Protein AF-T0TIG0-F1 (afdb_monomer)

Secondary structure (DSSP, 8-state):
--TT-SS-SS---TT---TT--B-TTTTTT---S----TT---TT--B-TTTTTT-TT-SEEE-TT---TT--B-TTTTTT-TT--EEE-S---

pLDDT: mean 91.52, std 10.01, range [44.22, 98.69]

Radius of gyration: 12.37 Å; Cα contacts (8 Å, |Δi|>4): 226; chains: 1; bounding box: 31×26×31 Å

Organism: NCBI:txid1234876

InterPro domains:
  IPR005046 Protein of unknown function DUF285 [PF03382] (1-87)
  IPR011889 Bacterial surface protein 26-residue repeat [TIGR02167] (1-26)
  IPR011889 Bacterial surface protein 26-residue repeat [TIGR02167] (36-51)
  IPR011889 Bacterial surface protein 26-residue repeat [TIGR02167] (52-76)
  IPR032675 Leucine-rich repeat domain superfamily [G3DSA:3.80.10.10] (1-94)

Mean predicted aligned error: 3.68 Å

Sequence (94 aa):
MFSGDSNLEIIDLEGFDTSEITNMANMFAGIKADILDVSKFDTRNVRNMAGMFDGAINLTNLDISKFSTDKVTDMALMFANLTKLEQLNVYPNC

Solvent-accessible surface area (backbone atoms only — not comparable to full-atom values): 5024 Å² total; per-residue (Å²): 115,44,51,58,37,70,80,44,58,69,78,88,59,84,90,60,83,31,67,84,42,40,67,45,50,30,31,38,14,34,20,46,22,49,60,66,84,54,78,77,48,43,28,77,51,21,30,30,36,30,23,21,36,20,37,20,44,43,26,37,53,44,60,48,43,68,57,47,60,93,56,46,80,38,57,57,54,28,69,34,62,40,78,46,53,78,44,78,42,73,55,75,79,129

Structure (mmCIF, N/CA/C/O backbone):
data_AF-T0TIG0-F1
#
_entry.id   AF-T0TIG0-F1
#
loop_
_atom_site.group_PDB
_atom_site.id
_atom_site.type_symbol
_atom_site.label_atom_id
_atom_site.label_alt_id
_atom_site.label_comp_id
_atom_site.label_asym_id
_atom_site.label_entity_id
_atom_site.label_seq_id
_atom_site.pdbx_PDB_ins_code
_atom_site.Cartn_x
_atom_site.Cartn_y
_atom_site.Cartn_z
_atom_site.occupancy
_atom_site.B_iso_or_equiv
_atom_site.auth_seq_id
_atom_site.auth_comp_id
_atom_site.auth_asym_id
_atom_site.auth_atom_id
_atom_site.pdbx_PDB_model_num
ATOM 1 N N . MET A 1 1 ? -6.690 7.136 -5.339 1.00 71.19 1 MET A N 1
ATOM 2 C CA . MET A 1 1 ? -8.044 6.604 -5.611 1.00 71.19 1 MET A CA 1
ATOM 3 C C . MET A 1 1 ? -8.921 6.694 -4.369 1.00 71.19 1 MET A C 1
ATOM 5 O O . MET A 1 1 ? -10.033 7.172 -4.500 1.00 71.19 1 MET A O 1
ATOM 9 N N . PHE A 1 2 ? -8.408 6.339 -3.186 1.00 86.62 2 PHE A N 1
ATOM 10 C CA . PHE A 1 2 ? -9.123 6.392 -1.901 1.00 86.62 2 PHE A CA 1
ATOM 11 C C . PHE A 1 2 ? -8.602 7.502 -0.968 1.00 86.62 2 PHE A C 1
ATOM 13 O O . PHE A 1 2 ? -8.800 7.462 0.241 1.00 86.62 2 PHE A O 1
ATOM 20 N N . SER A 1 3 ? -7.891 8.489 -1.524 1.00 85.12 3 SER A N 1
ATOM 21 C CA . SER A 1 3 ? -7.231 9.534 -0.740 1.00 85.12 3 SER A CA 1
ATOM 22 C C . SER A 1 3 ? -8.250 10.359 0.051 1.00 85.12 3 SER A C 1
ATOM 24 O O . SER A 1 3 ? -9.146 10.957 -0.540 1.00 85.12 3 SER A O 1
ATOM 26 N N . GLY A 1 4 ? -8.068 10.441 1.369 1.00 84.12 4 GLY A N 1
ATOM 27 C CA . GLY A 1 4 ? -8.897 11.217 2.289 1.00 84.12 4 GLY A CA 1
ATOM 28 C C . GLY A 1 4 ? -10.286 10.632 2.541 1.00 84.12 4 GLY A C 1
ATOM 29 O O . GLY A 1 4 ? -11.111 11.301 3.170 1.00 84.12 4 GLY A O 1
ATOM 30 N N . ASP A 1 5 ? -10.568 9.414 2.068 1.00 83.81 5 ASP A N 1
ATOM 31 C CA . ASP A 1 5 ? -11.852 8.778 2.329 1.00 83.81 5 ASP A CA 1
ATOM 32 C C . ASP A 1 5 ? -11.923 8.310 3.788 1.00 83.81 5 ASP A C 1
ATOM 34 O O . ASP A 1 5 ? -11.344 7.305 4.205 1.00 83.81 5 ASP A O 1
ATOM 38 N N . SER A 1 6 ? -12.626 9.113 4.580 1.00 76.06 6 SER A N 1
ATOM 39 C CA . SER A 1 6 ? -12.755 8.945 6.025 1.00 76.06 6 SER A CA 1
ATOM 40 C C . SER A 1 6 ? -13.926 8.058 6.445 1.00 76.06 6 SER A C 1
ATOM 42 O O . SER A 1 6 ? -14.081 7.836 7.645 1.00 76.06 6 SER A O 1
ATOM 44 N N . ASN A 1 7 ? -14.717 7.556 5.487 1.00 80.06 7 ASN A N 1
ATOM 45 C CA . ASN A 1 7 ? -15.857 6.669 5.741 1.00 80.06 7 ASN A CA 1
ATOM 46 C C . ASN A 1 7 ? -15.588 5.217 5.313 1.00 80.06 7 ASN A C 1
ATOM 48 O O . ASN A 1 7 ? -16.365 4.329 5.657 1.00 80.06 7 ASN A O 1
ATOM 52 N N . LEU A 1 8 ? -14.511 4.962 4.563 1.00 73.62 8 LEU A N 1
ATOM 53 C CA . LEU A 1 8 ? -14.089 3.610 4.205 1.00 73.62 8 LEU A CA 1
ATOM 54 C C . LEU A 1 8 ? -13.464 2.906 5.417 1.00 73.62 8 LEU A C 1
ATOM 56 O O . LEU A 1 8 ? -12.266 3.013 5.671 1.00 73.62 8 LEU A O 1
ATOM 60 N N . GLU A 1 9 ? -14.300 2.181 6.158 1.00 74.25 9 GLU A N 1
ATOM 61 C CA . GLU A 1 9 ? -13.871 1.247 7.209 1.00 74.25 9 GLU A CA 1
ATOM 62 C C . GLU A 1 9 ? -13.346 -0.071 6.615 1.00 74.25 9 GLU A C 1
ATOM 64 O O . GLU A 1 9 ? -12.433 -0.685 7.164 1.00 74.25 9 GLU A O 1
ATOM 69 N N . ILE A 1 10 ? -13.899 -0.481 5.466 1.00 76.25 10 ILE A N 1
ATOM 70 C CA . ILE A 1 10 ? -13.528 -1.685 4.714 1.00 76.25 10 ILE A CA 1
ATOM 71 C C . ILE A 1 10 ? -13.316 -1.289 3.253 1.00 76.25 10 ILE A C 1
ATOM 73 O O . ILE A 1 10 ? -14.181 -0.654 2.650 1.00 76.25 10 ILE A O 1
ATOM 77 N N . ILE A 1 11 ? -12.181 -1.686 2.678 1.00 80.12 11 ILE A N 1
ATOM 78 C CA . ILE A 1 11 ? -11.879 -1.496 1.257 1.00 80.12 11 ILE A CA 1
ATOM 79 C C . ILE A 1 11 ? -11.876 -2.872 0.596 1.00 80.12 11 ILE A C 1
ATOM 81 O O . ILE A 1 11 ? -10.982 -3.680 0.842 1.00 80.12 11 ILE A O 1
ATOM 85 N N . ASP A 1 12 ? -12.882 -3.133 -0.235 1.00 82.44 12 ASP A N 1
ATOM 86 C CA . ASP A 1 12 ? -12.905 -4.316 -1.089 1.00 82.44 12 ASP A CA 1
ATOM 87 C C . ASP A 1 12 ? -12.094 -4.049 -2.365 1.00 82.44 12 ASP A C 1
ATOM 89 O O . ASP A 1 12 ? -12.369 -3.110 -3.116 1.00 82.44 12 ASP A O 1
ATOM 93 N N . LEU A 1 13 ? -11.059 -4.861 -2.573 1.00 85.88 13 LEU A N 1
ATOM 94 C CA . LEU A 1 13 ? -10.138 -4.791 -3.709 1.00 85.88 13 LEU A CA 1
ATOM 95 C C . LEU A 1 13 ? -10.230 -6.054 -4.580 1.00 85.88 13 LEU A C 1
ATOM 97 O O . LEU A 1 13 ? -9.346 -6.317 -5.401 1.00 85.88 13 LEU A O 1
ATOM 101 N N . GLU A 1 14 ? -11.275 -6.869 -4.411 1.00 87.19 14 GLU A N 1
ATOM 102 C CA . GLU A 1 14 ? -11.488 -8.036 -5.256 1.00 87.19 14 GLU A CA 1
ATOM 103 C C . GLU A 1 14 ? -11.691 -7.626 -6.725 1.00 87.19 14 GLU A C 1
ATOM 105 O O . GLU A 1 14 ? -12.480 -6.747 -7.062 1.00 87.19 14 GLU A O 1
ATOM 110 N N . GLY A 1 15 ? -10.921 -8.249 -7.624 1.00 87.31 15 GLY A N 1
ATOM 111 C CA . GLY A 1 15 ? -10.939 -7.924 -9.053 1.00 87.31 15 GLY A CA 1
ATOM 112 C C . GLY A 1 15 ? -10.220 -6.624 -9.430 1.00 87.31 15 GLY A C 1
ATOM 113 O O . GLY A 1 15 ? -10.236 -6.256 -10.604 1.00 87.31 15 GLY A O 1
ATOM 114 N N . PHE A 1 16 ? -9.571 -5.939 -8.480 1.00 89.88 16 PHE A N 1
ATOM 115 C CA . PHE A 1 16 ? -8.795 -4.739 -8.772 1.00 89.88 16 PHE A CA 1
ATOM 116 C C . PHE A 1 16 ? -7.471 -5.100 -9.463 1.00 89.88 16 PHE A C 1
ATOM 118 O O . PHE A 1 16 ? -6.489 -5.461 -8.816 1.00 89.88 16 PHE A O 1
ATOM 125 N N . ASP A 1 17 ? -7.459 -5.031 -10.795 1.00 94.25 17 ASP A N 1
ATOM 126 C CA . ASP A 1 17 ? -6.270 -5.294 -11.605 1.00 94.25 17 ASP A CA 1
ATOM 127 C C . ASP A 1 17 ? -5.311 -4.096 -11.588 1.00 94.25 17 ASP A C 1
ATOM 129 O O . ASP A 1 17 ? -5.636 -3.001 -12.058 1.00 94.25 17 ASP A O 1
ATOM 133 N N . THR A 1 18 ? -4.110 -4.309 -11.048 1.00 95.88 18 THR A N 1
ATOM 134 C CA . THR A 1 18 ? -3.059 -3.291 -10.975 1.00 95.88 18 THR A CA 1
ATOM 135 C C . THR A 1 18 ? -1.890 -3.544 -11.925 1.00 95.88 18 THR A C 1
ATOM 137 O O . THR A 1 18 ? -0.913 -2.796 -11.856 1.00 95.88 18 THR A O 1
ATOM 140 N N . SER A 1 19 ? -1.957 -4.548 -12.814 1.00 96.81 19 SER A N 1
ATOM 141 C CA . SER A 1 19 ? -0.796 -4.997 -13.604 1.00 96.81 19 SER A CA 1
ATOM 142 C C . SER A 1 19 ? -0.188 -3.896 -14.476 1.00 96.81 19 SER A C 1
ATOM 144 O O . SER A 1 19 ? 1.029 -3.842 -14.660 1.00 96.81 19 SER A O 1
ATOM 146 N N . GLU A 1 20 ? -1.017 -2.974 -14.966 1.00 97.44 20 GLU A N 1
ATOM 147 C CA . GLU A 1 20 ? -0.603 -1.872 -15.844 1.00 97.44 20 GLU A CA 1
ATOM 148 C C . GLU A 1 20 ? -0.411 -0.535 -15.109 1.00 97.44 20 GLU A C 1
ATOM 150 O O . GLU A 1 20 ? -0.053 0.478 -15.719 1.00 97.44 20 GLU A O 1
ATOM 155 N N . ILE A 1 21 ? -0.637 -0.492 -13.791 1.00 97.50 21 ILE A N 1
ATOM 156 C CA . ILE A 1 21 ? -0.524 0.750 -13.028 1.00 97.50 21 ILE A CA 1
ATOM 157 C C . ILE A 1 21 ? 0.951 1.136 -12.885 1.00 97.50 21 ILE A C 1
ATOM 159 O O . ILE A 1 21 ? 1.786 0.383 -12.389 1.00 97.50 21 ILE A O 1
ATOM 163 N N . THR A 1 22 ? 1.269 2.368 -13.285 1.00 98.25 22 THR A N 1
ATOM 164 C CA . THR A 1 22 ? 2.622 2.939 -13.158 1.00 98.25 22 THR A CA 1
ATOM 165 C C . THR A 1 22 ? 2.740 3.976 -12.040 1.00 98.25 22 THR A C 1
ATOM 167 O O . THR A 1 22 ? 3.850 4.315 -11.633 1.00 98.25 22 THR A O 1
ATOM 170 N N . ASN A 1 23 ? 1.619 4.474 -11.516 1.00 98.19 23 ASN A N 1
ATOM 171 C CA . ASN A 1 23 ? 1.578 5.484 -10.466 1.00 98.19 23 ASN A CA 1
ATOM 172 C C . ASN A 1 23 ? 0.521 5.106 -9.419 1.00 98.19 23 ASN A C 1
ATOM 174 O O . ASN A 1 23 ? -0.670 5.095 -9.721 1.00 98.19 23 ASN A O 1
ATOM 178 N N . MET A 1 24 ? 0.976 4.809 -8.203 1.00 98.06 24 MET A N 1
ATOM 179 C CA . MET A 1 24 ? 0.160 4.513 -7.021 1.00 98.06 24 MET A CA 1
ATOM 180 C C . MET A 1 24 ? 0.282 5.611 -5.949 1.00 98.06 24 MET A C 1
ATOM 182 O O . MET A 1 24 ? -0.064 5.391 -4.786 1.00 98.06 24 MET A O 1
ATOM 186 N N . ALA A 1 25 ? 0.769 6.801 -6.318 1.00 98.19 25 ALA A N 1
ATOM 187 C CA . ALA A 1 25 ? 0.941 7.902 -5.382 1.00 98.19 25 ALA A CA 1
ATOM 188 C C . ALA A 1 25 ? -0.378 8.254 -4.680 1.00 98.19 25 ALA A C 1
ATOM 190 O O . ALA A 1 25 ? -1.432 8.368 -5.316 1.00 98.19 25 ALA A O 1
ATOM 191 N N . ASN A 1 26 ? -0.306 8.436 -3.361 1.00 97.31 26 ASN A N 1
ATOM 192 C CA . ASN A 1 26 ? -1.421 8.796 -2.483 1.00 97.31 26 ASN A CA 1
ATOM 193 C C . ASN A 1 26 ? -2.649 7.877 -2.606 1.00 97.31 26 ASN A C 1
ATOM 195 O O . ASN A 1 26 ? -3.773 8.299 -2.329 1.00 97.31 26 ASN A O 1
ATOM 199 N N . MET A 1 27 ? -2.484 6.631 -3.069 1.00 95.75 27 MET A N 1
ATOM 200 C CA . MET A 1 27 ? -3.626 5.768 -3.373 1.00 95.75 27 MET A CA 1
ATOM 201 C C . MET A 1 27 ? -4.538 5.550 -2.160 1.00 95.75 27 MET A C 1
ATOM 203 O O . MET A 1 27 ? -5.759 5.592 -2.344 1.00 95.75 27 MET A O 1
ATOM 207 N N . PHE A 1 28 ? -3.938 5.410 -0.976 1.00 95.69 28 PHE A N 1
ATOM 208 C CA . PHE A 1 28 ? -4.567 5.191 0.327 1.00 95.69 28 PHE A CA 1
ATOM 209 C C . PHE A 1 28 ? -4.195 6.277 1.351 1.00 95.69 28 PHE A C 1
ATOM 211 O O . PHE A 1 28 ? -4.276 6.048 2.557 1.00 95.69 28 PHE A O 1
ATOM 218 N N . ALA A 1 29 ? -3.774 7.462 0.903 1.00 95.56 29 ALA A N 1
ATOM 219 C CA . ALA A 1 29 ? -3.431 8.537 1.827 1.00 95.56 29 ALA A CA 1
ATOM 220 C C . ALA A 1 29 ? -4.665 8.956 2.645 1.00 95.56 29 ALA A C 1
ATOM 222 O O . ALA A 1 29 ? -5.724 9.210 2.081 1.00 95.56 29 ALA A O 1
ATOM 223 N N . GLY A 1 30 ? -4.556 9.051 3.966 1.00 93.69 30 GLY A N 1
ATOM 224 C CA . GLY A 1 30 ? -5.610 9.564 4.840 1.00 93.69 30 GLY A CA 1
ATOM 225 C C . GLY A 1 30 ? -6.806 8.633 5.052 1.00 93.69 30 GLY A C 1
ATOM 226 O O . GLY A 1 30 ? -7.816 9.094 5.590 1.00 93.69 30 GLY A O 1
ATOM 227 N N . ILE A 1 31 ? -6.734 7.364 4.628 1.00 92.50 31 ILE A N 1
ATOM 228 C CA . ILE A 1 31 ? -7.821 6.408 4.882 1.00 92.50 31 ILE A CA 1
ATOM 229 C C . ILE A 1 31 ? -7.969 6.140 6.383 1.00 92.50 31 ILE A C 1
ATOM 2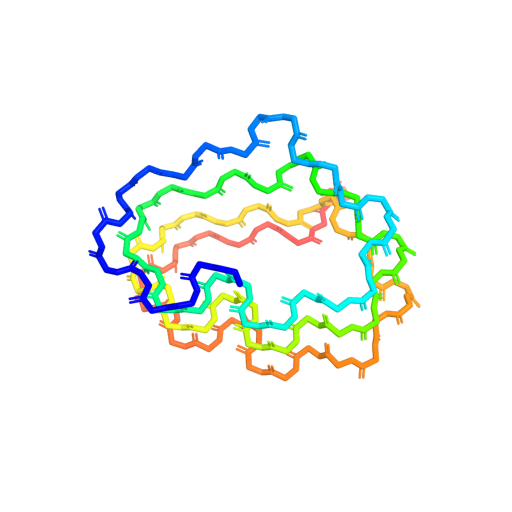31 O O . ILE A 1 31 ? -7.005 6.206 7.149 1.00 92.50 31 ILE A O 1
ATOM 235 N N . LYS A 1 32 ? -9.187 5.802 6.808 1.00 89.62 32 LYS A N 1
ATOM 236 C CA . LYS A 1 32 ? -9.486 5.448 8.204 1.00 89.62 32 LYS A CA 1
ATOM 237 C C . LYS A 1 32 ? -9.777 3.962 8.423 1.00 89.62 32 LYS A C 1
ATOM 239 O O . LYS A 1 32 ? -10.166 3.607 9.532 1.00 89.62 32 LYS A O 1
ATOM 244 N N . ALA A 1 33 ? -9.553 3.117 7.417 1.00 88.56 33 ALA A N 1
ATOM 245 C CA . ALA A 1 33 ? -9.661 1.670 7.565 1.00 88.56 33 ALA A CA 1
ATOM 246 C C . ALA A 1 33 ? -8.634 1.147 8.583 1.00 88.56 33 ALA A C 1
ATOM 248 O O . ALA A 1 33 ? -7.484 1.593 8.598 1.00 88.56 33 ALA A O 1
ATOM 249 N N . ASP A 1 34 ? -9.049 0.190 9.413 1.00 88.25 3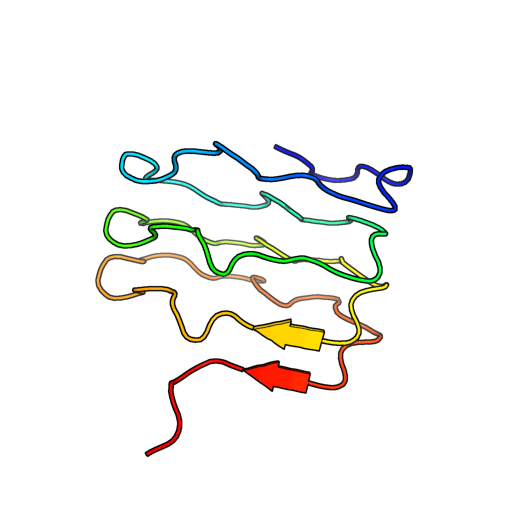4 ASP A N 1
ATOM 250 C CA . ASP A 1 34 ? -8.159 -0.493 10.361 1.00 88.25 34 ASP A CA 1
ATOM 251 C C . ASP A 1 34 ? -7.348 -1.608 9.674 1.00 88.25 34 ASP A C 1
ATOM 253 O O . ASP A 1 34 ? -6.233 -1.928 10.089 1.00 88.25 34 ASP A O 1
ATOM 257 N N . ILE A 1 35 ? -7.908 -2.193 8.606 1.00 87.44 35 ILE A N 1
ATOM 258 C CA . ILE A 1 35 ? -7.328 -3.296 7.830 1.00 87.44 35 ILE A CA 1
ATOM 259 C C . ILE A 1 35 ? -7.265 -2.893 6.357 1.00 87.44 35 ILE A C 1
ATOM 261 O O . ILE A 1 35 ? -8.239 -2.395 5.794 1.00 87.44 35 ILE A O 1
ATOM 265 N N . LEU A 1 36 ? -6.127 -3.167 5.721 1.00 92.31 36 LEU A N 1
ATOM 266 C CA . LEU A 1 36 ? -5.919 -2.968 4.293 1.00 92.31 36 LEU A CA 1
ATOM 267 C C . LEU A 1 36 ? -5.171 -4.170 3.702 1.00 92.31 36 LEU A C 1
ATOM 269 O O . LEU A 1 36 ? -3.998 -4.385 4.005 1.00 92.31 36 LEU A O 1
ATOM 273 N N . ASP A 1 37 ? -5.846 -4.941 2.847 1.00 92.50 37 ASP A N 1
ATOM 274 C CA . ASP A 1 37 ? -5.240 -6.067 2.128 1.00 92.50 37 ASP A CA 1
ATOM 275 C C . ASP A 1 37 ? -4.759 -5.631 0.737 1.00 92.50 37 ASP A C 1
ATOM 277 O O . ASP A 1 37 ? -5.548 -5.469 -0.191 1.00 92.50 37 ASP A O 1
ATOM 281 N N . VAL A 1 38 ? -3.444 -5.467 0.584 1.00 94.12 38 VAL A N 1
ATOM 282 C CA . VAL A 1 38 ? -2.784 -5.171 -0.703 1.00 94.12 38 VAL A CA 1
ATOM 283 C C . VAL A 1 38 ? -2.044 -6.381 -1.278 1.00 94.12 38 VAL A C 1
ATOM 285 O O . VAL A 1 38 ? -1.248 -6.242 -2.205 1.00 94.12 38 VAL A O 1
ATOM 288 N N . SER A 1 39 ? -2.302 -7.591 -0.773 1.00 92.50 39 SER A N 1
ATOM 289 C CA . SER A 1 39 ? -1.568 -8.804 -1.168 1.00 92.50 39 SER A CA 1
ATOM 290 C C . SER A 1 39 ? -1.724 -9.173 -2.647 1.00 92.50 39 SER A C 1
ATOM 292 O O . SER A 1 39 ? -0.856 -9.841 -3.212 1.00 92.50 39 SER A O 1
ATOM 294 N N . LYS A 1 40 ? -2.816 -8.725 -3.282 1.00 93.75 40 LYS A N 1
ATOM 295 C CA . LYS A 1 40 ? -3.118 -8.956 -4.703 1.00 93.75 40 LYS A CA 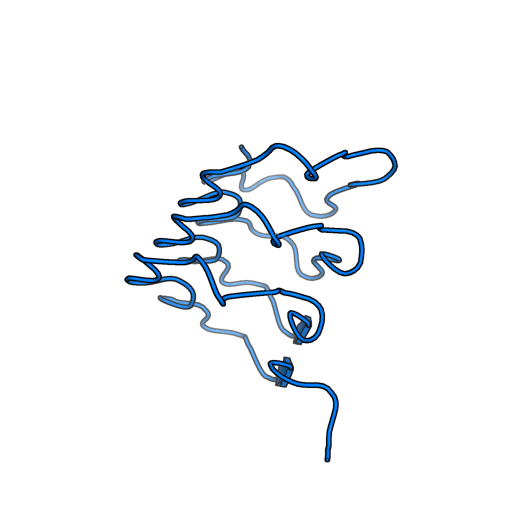1
ATOM 296 C C . LYS A 1 40 ? -2.526 -7.903 -5.644 1.00 93.75 40 LYS A C 1
ATOM 298 O O . LYS A 1 40 ? -2.678 -8.042 -6.854 1.00 93.75 40 LYS A O 1
ATOM 303 N N . PHE A 1 41 ? -1.878 -6.859 -5.125 1.00 95.50 41 PHE A N 1
ATOM 304 C CA . PHE A 1 41 ? -1.355 -5.785 -5.968 1.00 95.50 41 PHE A CA 1
ATOM 305 C C . PHE A 1 41 ? -0.125 -6.263 -6.739 1.00 95.50 41 PHE A C 1
ATOM 307 O O . PHE A 1 41 ? 0.902 -6.622 -6.167 1.00 95.50 41 PHE A O 1
ATOM 314 N N . ASP A 1 42 ? -0.216 -6.207 -8.062 1.00 96.06 42 ASP A N 1
ATOM 315 C CA . ASP A 1 42 ? 0.934 -6.269 -8.947 1.00 96.06 42 ASP A CA 1
ATOM 316 C C . ASP A 1 42 ? 1.573 -4.881 -9.045 1.00 96.06 42 ASP A C 1
ATOM 318 O O . ASP A 1 42 ? 1.015 -3.970 -9.659 1.00 96.06 42 ASP A O 1
ATOM 322 N N . THR A 1 43 ? 2.743 -4.713 -8.428 1.00 96.94 43 THR A N 1
ATOM 323 C CA . THR A 1 43 ? 3.488 -3.447 -8.449 1.00 96.94 43 THR A CA 1
ATOM 324 C C . THR A 1 43 ? 4.694 -3.464 -9.390 1.00 96.94 43 THR A C 1
ATOM 326 O O . THR A 1 43 ? 5.475 -2.513 -9.406 1.00 96.94 43 THR A O 1
ATOM 329 N N . ARG A 1 44 ? 4.861 -4.505 -10.222 1.00 97.31 44 ARG A N 1
ATOM 330 C CA . ARG A 1 44 ? 6.060 -4.702 -11.071 1.00 97.31 44 ARG A CA 1
ATOM 331 C C . ARG A 1 44 ? 6.279 -3.606 -12.114 1.00 97.31 44 ARG A C 1
ATOM 333 O O . ARG A 1 44 ? 7.358 -3.524 -12.708 1.00 97.31 44 ARG A O 1
ATOM 340 N N . ASN A 1 45 ? 5.259 -2.802 -12.396 1.00 97.94 45 ASN A N 1
ATOM 341 C CA . ASN A 1 45 ? 5.307 -1.691 -13.348 1.00 97.94 45 ASN A CA 1
ATOM 342 C C . ASN A 1 45 ? 5.242 -0.310 -12.680 1.00 97.94 45 ASN A C 1
ATOM 344 O O . ASN A 1 45 ? 5.385 0.708 -13.367 1.00 97.94 45 ASN A O 1
ATOM 348 N N . VAL A 1 46 ? 5.090 -0.265 -11.355 1.00 98.31 46 VAL A N 1
ATOM 349 C CA . VAL A 1 46 ? 4.935 0.977 -10.600 1.00 98.31 46 VAL A CA 1
ATOM 350 C C . VAL A 1 46 ? 6.259 1.733 -10.547 1.00 98.31 46 VAL A C 1
ATOM 352 O O . VAL A 1 46 ? 7.321 1.169 -10.293 1.00 98.31 46 VAL A O 1
ATOM 355 N N . ARG A 1 47 ? 6.180 3.040 -10.800 1.00 98.56 47 ARG A N 1
ATOM 356 C CA . ARG A 1 47 ? 7.296 3.990 -10.745 1.00 98.56 47 ARG A CA 1
ATOM 357 C C . ARG A 1 47 ? 7.153 5.001 -9.613 1.00 98.56 47 ARG A C 1
ATOM 359 O O . ARG A 1 47 ? 8.156 5.527 -9.147 1.00 98.56 47 ARG A O 1
ATOM 366 N N . ASN A 1 48 ? 5.930 5.274 -9.166 1.00 98.69 48 ASN A N 1
ATOM 367 C CA . ASN A 1 48 ? 5.658 6.246 -8.112 1.00 98.69 48 ASN A CA 1
ATOM 368 C C . ASN A 1 48 ? 4.732 5.645 -7.044 1.00 98.69 48 ASN A C 1
ATOM 370 O O . ASN A 1 48 ? 3.625 5.218 -7.367 1.00 98.69 48 ASN A O 1
ATOM 374 N N . MET A 1 49 ? 5.201 5.624 -5.795 1.00 98.50 49 MET A N 1
ATOM 375 C CA . MET A 1 49 ? 4.481 5.213 -4.582 1.00 98.50 49 MET A CA 1
ATOM 376 C C . MET A 1 49 ? 4.487 6.325 -3.513 1.00 98.50 49 MET A C 1
ATOM 378 O O . MET A 1 49 ? 4.270 6.062 -2.328 1.00 98.50 49 MET A O 1
ATOM 382 N N . ALA A 1 50 ? 4.753 7.573 -3.907 1.00 98.62 50 ALA A N 1
ATOM 383 C CA . ALA A 1 50 ? 4.822 8.706 -2.993 1.00 98.62 50 ALA A CA 1
ATOM 384 C C . ALA A 1 50 ? 3.521 8.856 -2.197 1.00 98.62 50 ALA A C 1
ATOM 386 O O . ALA A 1 50 ? 2.427 8.839 -2.764 1.00 98.62 50 ALA A O 1
ATOM 387 N N . GLY A 1 51 ? 3.641 8.973 -0.877 1.00 98.12 51 GLY A N 1
ATOM 388 C CA . GLY A 1 51 ? 2.517 9.163 0.036 1.00 98.12 51 GLY A CA 1
ATOM 389 C C . GLY A 1 51 ? 1.460 8.059 -0.007 1.00 98.12 51 GLY A C 1
ATOM 390 O O . GLY A 1 51 ? 0.343 8.294 0.436 1.00 98.12 51 GLY A O 1
ATOM 391 N N . MET A 1 52 ? 1.753 6.871 -0.556 1.00 97.88 52 MET A N 1
ATOM 392 C CA . MET A 1 52 ? 0.731 5.849 -0.826 1.00 97.88 52 MET A CA 1
ATOM 393 C C . MET A 1 52 ? -0.139 5.519 0.393 1.00 97.88 52 MET A C 1
ATOM 395 O O . MET A 1 52 ? -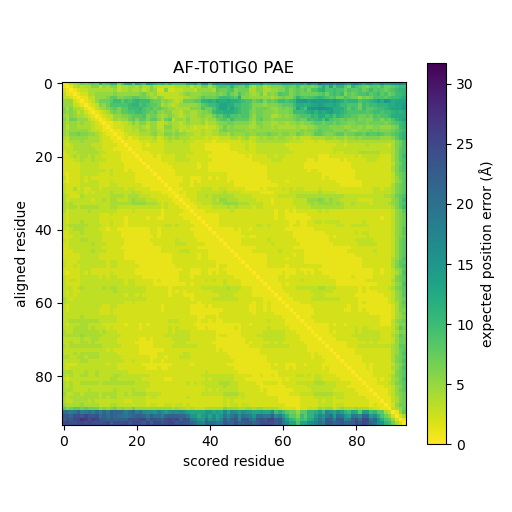1.342 5.352 0.211 1.00 97.88 52 MET A O 1
ATOM 399 N N . PHE A 1 53 ? 0.438 5.497 1.599 1.00 97.31 53 PHE A N 1
ATOM 400 C CA . PHE A 1 53 ? -0.265 5.262 2.864 1.00 97.31 53 PHE A CA 1
ATOM 401 C C . PHE A 1 53 ? -0.173 6.457 3.831 1.00 97.31 53 PHE A C 1
ATOM 403 O O . PHE A 1 53 ? -0.442 6.299 5.020 1.00 97.31 53 PHE A O 1
ATOM 410 N N . ASP A 1 54 ? 0.218 7.648 3.360 1.00 97.44 54 ASP A N 1
ATOM 411 C CA . ASP A 1 54 ? 0.422 8.810 4.236 1.00 97.44 54 ASP A CA 1
ATOM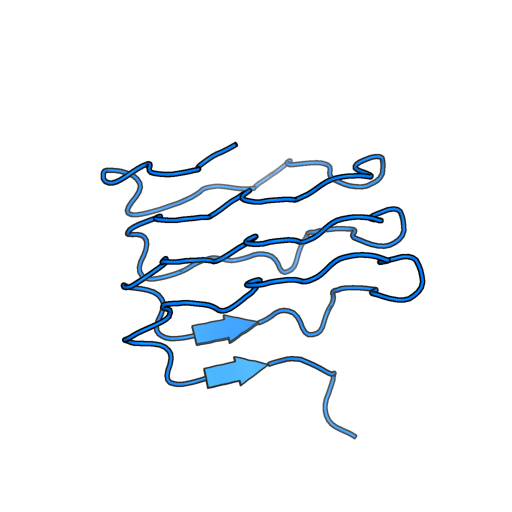 412 C C . ASP A 1 54 ? -0.852 9.144 5.016 1.00 97.44 54 ASP A C 1
ATOM 414 O O . ASP A 1 54 ? -1.908 9.364 4.431 1.00 97.44 54 ASP A O 1
ATOM 418 N N . GLY A 1 55 ? -0.772 9.182 6.343 1.00 95.88 55 GLY A N 1
ATOM 419 C CA . GLY A 1 55 ? -1.899 9.559 7.192 1.00 95.88 55 GLY A CA 1
ATOM 420 C C . GLY A 1 55 ? -2.991 8.497 7.314 1.00 95.88 55 GLY A C 1
ATOM 421 O O . GLY A 1 55 ? -4.087 8.826 7.768 1.00 95.88 55 GLY A O 1
ATOM 422 N N . ALA A 1 56 ? -2.725 7.236 6.960 1.00 94.69 56 ALA A N 1
ATOM 423 C CA . ALA A 1 56 ? -3.614 6.119 7.284 1.00 94.69 56 ALA A CA 1
ATOM 424 C C . ALA A 1 56 ? -3.533 5.768 8.788 1.00 94.69 56 ALA A C 1
ATOM 426 O O . ALA A 1 56 ? -3.033 4.722 9.197 1.00 94.69 56 ALA A O 1
ATOM 427 N N . ILE A 1 57 ? -4.002 6.695 9.631 1.00 93.75 57 ILE A N 1
ATOM 428 C CA . ILE A 1 57 ? -3.780 6.735 11.088 1.00 93.75 57 ILE A CA 1
ATOM 429 C C . ILE A 1 57 ? -4.361 5.549 11.866 1.00 93.75 57 ILE A C 1
ATOM 431 O O . ILE A 1 57 ? -4.042 5.391 13.044 1.00 93.75 57 ILE A O 1
ATOM 435 N N . ASN A 1 58 ? -5.241 4.765 11.243 1.00 93.75 58 ASN A N 1
ATOM 436 C CA . ASN A 1 58 ? -5.928 3.639 11.867 1.00 93.75 58 ASN A CA 1
ATOM 437 C C . ASN A 1 58 ? -5.292 2.278 11.565 1.00 93.75 58 ASN A C 1
ATOM 439 O O . ASN A 1 58 ? -5.543 1.340 12.316 1.00 93.75 58 ASN A O 1
ATOM 443 N N . LEU A 1 59 ? -4.433 2.176 10.545 1.00 93.62 59 LEU A N 1
ATOM 444 C CA . LEU A 1 59 ? -3.771 0.916 10.217 1.00 93.62 59 LEU A CA 1
ATOM 445 C C . LEU A 1 59 ? -2.869 0.463 11.367 1.00 93.62 59 LEU A C 1
ATOM 447 O O . LEU A 1 59 ? -1.977 1.199 11.792 1.00 93.62 59 LEU A O 1
ATOM 451 N N . THR A 1 60 ? -3.086 -0.765 11.831 1.00 95.12 60 THR A N 1
ATOM 452 C CA . THR A 1 60 ? -2.265 -1.414 12.868 1.00 95.12 60 THR A CA 1
ATOM 453 C C . THR A 1 60 ? -1.260 -2.398 12.277 1.00 95.12 60 THR A C 1
ATOM 455 O O . THR A 1 60 ? -0.163 -2.557 12.810 1.00 95.12 60 THR A O 1
ATOM 458 N N . ASN A 1 61 ? -1.590 -3.004 11.135 1.00 94.56 61 ASN A N 1
ATOM 459 C CA . ASN A 1 61 ? -0.719 -3.906 10.392 1.00 94.56 61 ASN A CA 1
ATOM 460 C C . ASN A 1 61 ? -0.763 -3.582 8.895 1.00 94.56 61 ASN A C 1
ATOM 462 O O . ASN A 1 61 ? -1.837 -3.362 8.333 1.00 94.56 61 ASN A O 1
ATOM 466 N N . LEU A 1 62 ? 0.403 -3.589 8.252 1.00 95.12 62 LEU A N 1
ATOM 467 C CA . LEU A 1 62 ? 0.542 -3.398 6.814 1.00 95.12 62 LEU A CA 1
ATOM 468 C C . LEU A 1 62 ? 1.543 -4.409 6.250 1.00 95.12 62 LEU A C 1
ATOM 470 O O . LEU A 1 62 ? 2.732 -4.373 6.573 1.00 95.12 62 LEU A O 1
ATOM 474 N N . ASP A 1 63 ? 1.060 -5.294 5.377 1.00 95.50 63 ASP A N 1
ATOM 475 C CA . ASP A 1 63 ? 1.900 -6.247 4.654 1.00 95.50 63 ASP A CA 1
ATOM 476 C C . ASP A 1 63 ? 2.070 -5.823 3.196 1.00 95.50 63 ASP A C 1
ATOM 478 O O . ASP A 1 63 ? 1.137 -5.882 2.397 1.00 95.50 63 ASP A O 1
ATOM 482 N N . ILE A 1 64 ? 3.289 -5.407 2.860 1.00 95.69 64 ILE A N 1
ATOM 483 C CA . ILE A 1 64 ? 3.717 -5.063 1.503 1.00 95.69 64 ILE A CA 1
ATOM 484 C C . ILE A 1 64 ? 4.848 -5.976 1.022 1.00 95.69 64 ILE A C 1
ATOM 486 O O . ILE A 1 64 ? 5.547 -5.650 0.067 1.00 95.69 64 ILE A O 1
ATOM 490 N N . SER A 1 65 ? 5.026 -7.149 1.634 1.00 94.88 65 SER A N 1
ATOM 491 C CA . SER A 1 65 ? 6.091 -8.105 1.289 1.00 94.88 65 SER A CA 1
ATOM 492 C C . SER A 1 65 ? 6.017 -8.629 -0.152 1.00 94.88 65 SER A C 1
ATOM 494 O O . SER A 1 65 ? 6.964 -9.245 -0.643 1.00 94.88 65 SER A O 1
ATOM 496 N N . LYS A 1 66 ? 4.888 -8.410 -0.835 1.00 93.81 66 LYS A N 1
ATOM 497 C CA . LYS A 1 66 ? 4.667 -8.760 -2.245 1.00 93.81 66 LYS A CA 1
ATOM 498 C C . LYS A 1 66 ? 4.974 -7.629 -3.222 1.00 93.81 66 LYS A C 1
ATOM 500 O O . LYS A 1 66 ? 4.973 -7.875 -4.427 1.00 93.81 66 LYS A O 1
ATOM 505 N N . PHE A 1 67 ? 5.243 -6.418 -2.741 1.00 95.31 67 PHE A N 1
ATOM 506 C CA . PHE A 1 67 ? 5.507 -5.288 -3.621 1.00 95.31 67 PHE A CA 1
ATOM 507 C C . PHE A 1 67 ? 6.886 -5.453 -4.271 1.00 95.31 67 PHE A C 1
ATOM 509 O O . PHE A 1 67 ? 7.908 -5.527 -3.596 1.00 95.31 67 PHE A O 1
ATOM 516 N N . SER A 1 68 ? 6.924 -5.472 -5.602 1.00 95.06 68 SER A N 1
ATOM 517 C CA . SER A 1 68 ? 8.147 -5.207 -6.361 1.00 95.06 68 SER A CA 1
ATOM 518 C C . SER A 1 68 ? 8.395 -3.702 -6.389 1.00 95.06 68 SER A C 1
ATOM 520 O O . SER A 1 68 ? 7.523 -2.923 -6.786 1.00 95.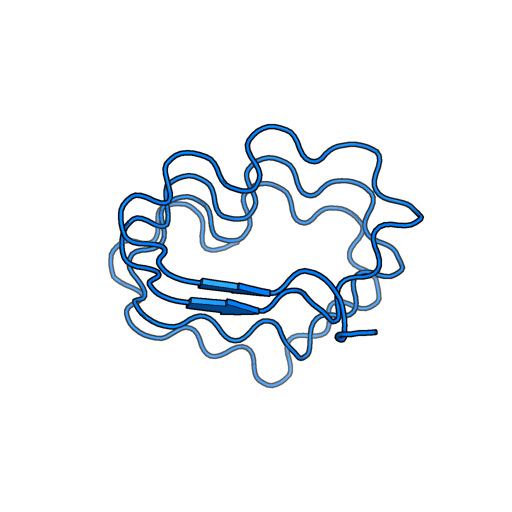06 68 SER A O 1
ATOM 522 N N . THR A 1 69 ? 9.595 -3.306 -5.971 1.00 94.75 69 THR A N 1
ATOM 523 C CA . THR A 1 69 ? 10.040 -1.909 -5.938 1.00 94.75 69 THR A CA 1
ATOM 524 C C . THR A 1 69 ? 11.152 -1.608 -6.941 1.00 94.75 69 THR A C 1
ATOM 526 O O . THR A 1 69 ? 11.674 -0.498 -6.962 1.00 94.75 69 THR A O 1
ATOM 529 N N . ASP A 1 70 ? 11.502 -2.566 -7.804 1.00 95.69 70 ASP A N 1
ATOM 530 C CA . ASP A 1 70 ? 12.678 -2.501 -8.689 1.00 95.69 70 ASP A CA 1
ATOM 531 C C . ASP A 1 70 ? 12.633 -1.342 -9.695 1.00 95.69 70 ASP A C 1
ATOM 533 O O . ASP A 1 70 ? 13.665 -0.881 -10.179 1.00 95.69 70 ASP A O 1
ATOM 537 N N . LYS A 1 71 ? 11.426 -0.875 -10.034 1.00 97.56 71 LYS A N 1
ATOM 538 C CA . LYS A 1 71 ? 11.196 0.235 -10.973 1.00 97.56 71 LYS A CA 1
ATOM 539 C C . LYS A 1 71 ? 10.754 1.529 -10.292 1.00 97.56 71 LYS A C 1
ATOM 541 O O . LYS A 1 71 ? 10.536 2.524 -10.987 1.00 97.56 71 LYS A O 1
ATOM 546 N N . VAL A 1 72 ? 10.589 1.522 -8.970 1.00 97.56 72 VAL A N 1
ATOM 547 C CA . VAL A 1 72 ? 10.057 2.669 -8.235 1.00 97.56 72 VAL A CA 1
ATOM 548 C C . VAL A 1 72 ? 11.143 3.729 -8.098 1.00 97.56 72 VAL A C 1
ATOM 550 O O . VAL A 1 72 ? 12.233 3.465 -7.603 1.00 97.56 72 VAL A O 1
ATOM 553 N N . THR A 1 73 ? 10.836 4.943 -8.543 1.00 98.25 73 THR A N 1
ATOM 554 C CA . THR A 1 73 ? 11.734 6.101 -8.480 1.00 98.25 73 THR A CA 1
ATOM 555 C C . THR A 1 73 ? 11.343 7.093 -7.391 1.00 98.25 73 THR A C 1
ATOM 557 O O . THR A 1 73 ? 12.141 7.962 -7.056 1.00 98.25 73 THR A O 1
ATOM 560 N N . ASP A 1 74 ? 10.125 6.987 -6.853 1.00 98.56 74 ASP A N 1
ATOM 561 C CA . ASP A 1 74 ? 9.625 7.866 -5.797 1.00 98.56 74 ASP A CA 1
ATOM 562 C C . ASP A 1 74 ? 8.801 7.086 -4.761 1.00 98.56 74 ASP A C 1
ATOM 564 O O . ASP A 1 74 ? 7.819 6.425 -5.103 1.00 98.56 74 ASP A O 1
ATOM 568 N N . MET A 1 75 ? 9.222 7.173 -3.498 1.00 97.75 75 MET A N 1
ATOM 569 C CA . MET A 1 75 ? 8.538 6.646 -2.308 1.00 97.75 75 MET A CA 1
ATOM 570 C C . MET A 1 75 ? 8.483 7.698 -1.191 1.00 97.75 75 MET A C 1
ATOM 572 O O . MET A 1 75 ? 8.370 7.362 -0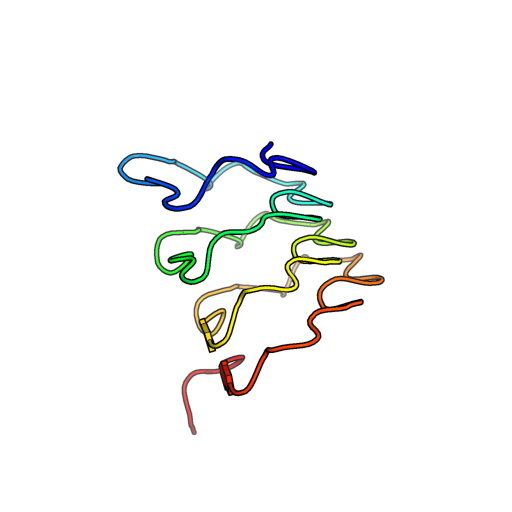.008 1.00 97.75 75 MET A O 1
ATOM 576 N N . ALA A 1 76 ? 8.622 8.982 -1.533 1.00 98.38 76 ALA A N 1
ATOM 577 C CA . ALA A 1 76 ? 8.602 10.050 -0.546 1.00 98.38 76 ALA A CA 1
ATOM 578 C C . ALA A 1 76 ? 7.316 9.971 0.286 1.00 98.38 76 ALA A C 1
ATOM 580 O O . ALA A 1 76 ? 6.229 9.807 -0.259 1.00 98.38 76 ALA A O 1
ATOM 581 N N . LEU A 1 77 ? 7.441 10.072 1.613 1.00 98.06 77 LEU A N 1
ATOM 582 C CA . LEU A 1 77 ? 6.309 10.061 2.549 1.00 98.06 77 LEU A CA 1
ATOM 583 C C . LEU A 1 77 ? 5.418 8.802 2.492 1.00 98.06 77 LEU A C 1
ATOM 585 O O . LEU A 1 77 ? 4.336 8.820 3.064 1.00 98.06 77 LEU A O 1
ATOM 589 N N . MET A 1 78 ? 5.848 7.701 1.858 1.00 97.25 78 MET A N 1
ATOM 590 C CA . MET A 1 78 ? 5.016 6.501 1.653 1.00 97.25 78 MET A CA 1
ATOM 591 C C . MET A 1 78 ? 4.359 5.970 2.940 1.00 97.25 78 MET A C 1
ATOM 593 O O . MET A 1 78 ? 3.226 5.500 2.883 1.00 97.25 78 MET A O 1
ATOM 597 N N . PHE A 1 79 ? 5.044 6.101 4.081 1.00 96.31 79 PHE A N 1
ATOM 598 C CA . PHE A 1 79 ? 4.590 5.675 5.414 1.00 96.31 79 PHE A CA 1
ATOM 599 C C . PHE A 1 79 ? 4.498 6.833 6.420 1.00 96.31 79 PHE A C 1
ATOM 601 O O . PHE A 1 79 ? 4.589 6.623 7.631 1.00 96.31 79 PHE A O 1
ATOM 608 N N . ALA A 1 80 ? 4.401 8.075 5.944 1.00 97.44 80 ALA A N 1
ATOM 609 C CA . ALA A 1 80 ? 4.274 9.218 6.838 1.00 97.44 80 ALA A CA 1
ATOM 610 C C . ALA A 1 80 ? 2.956 9.143 7.634 1.00 97.44 80 ALA A C 1
ATOM 612 O O . ALA A 1 80 ? 1.952 8.612 7.170 1.00 97.44 80 ALA A O 1
ATOM 613 N N . ASN A 1 81 ? 2.969 9.645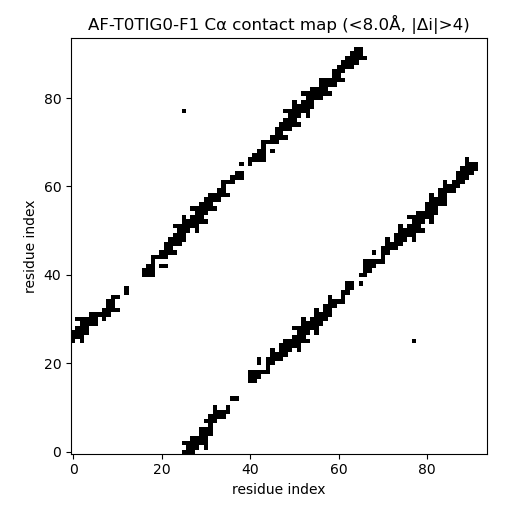 8.870 1.00 96.44 81 ASN A N 1
ATOM 614 C CA . ASN A 1 81 ? 1.775 9.775 9.713 1.00 96.44 81 ASN A CA 1
ATOM 615 C C . ASN A 1 81 ? 0.971 8.470 9.956 1.00 96.44 81 ASN A C 1
ATOM 617 O O . ASN A 1 81 ? -0.227 8.526 10.228 1.00 96.44 81 ASN A O 1
ATOM 621 N N . LEU A 1 82 ? 1.620 7.299 9.931 1.00 95.75 82 LEU A N 1
ATOM 622 C CA . LEU A 1 82 ? 1.029 6.009 10.320 1.00 95.75 82 LEU A CA 1
ATOM 623 C C . LEU A 1 82 ? 1.055 5.807 11.844 1.00 95.75 82 LEU A C 1
ATOM 625 O O . LEU A 1 82 ? 1.774 4.968 12.380 1.00 95.75 82 LEU A O 1
ATOM 629 N N . THR A 1 83 ? 0.290 6.621 12.570 1.00 95.69 83 THR A N 1
ATOM 630 C CA . THR A 1 83 ? 0.430 6.778 14.030 1.00 95.69 83 THR A CA 1
ATOM 631 C C . THR A 1 83 ? 0.090 5.547 14.876 1.00 95.69 83 THR A C 1
ATOM 633 O O . THR A 1 83 ? 0.493 5.506 16.035 1.00 95.69 83 THR A O 1
ATOM 636 N N . LYS A 1 84 ? -0.665 4.579 14.341 1.00 96.38 84 LYS A N 1
ATOM 637 C CA . LYS A 1 84 ? -1.059 3.342 15.043 1.00 96.38 84 LYS A CA 1
ATOM 638 C C . LYS A 1 84 ? -0.394 2.078 14.491 1.00 96.38 84 LYS A C 1
ATOM 640 O O . LYS A 1 84 ? -0.727 0.991 14.949 1.00 96.38 84 LYS A O 1
ATOM 645 N N . LEU A 1 85 ? 0.515 2.199 13.523 1.00 96.00 85 LEU A N 1
ATOM 646 C CA . LEU A 1 85 ? 1.122 1.029 12.902 1.00 96.00 85 LEU A CA 1
ATOM 647 C C . LEU A 1 85 ? 2.043 0.320 13.897 1.00 96.00 85 LEU A C 1
ATOM 649 O O . LEU A 1 85 ? 3.024 0.892 14.367 1.00 96.00 85 LEU A O 1
ATOM 653 N N . GLU A 1 86 ? 1.731 -0.936 14.189 1.00 95.62 86 GLU A N 1
ATOM 654 C CA . GLU A 1 86 ? 2.507 -1.792 15.086 1.00 95.62 86 GLU A CA 1
ATOM 655 C C . GLU A 1 86 ? 3.418 -2.732 14.293 1.00 95.62 86 GLU A C 1
ATOM 657 O O . GLU A 1 86 ? 4.528 -3.043 14.728 1.00 95.62 86 GLU A O 1
ATOM 662 N N . GLN A 1 87 ? 2.970 -3.157 13.107 1.00 94.38 87 GLN A N 1
ATOM 663 C CA . GLN A 1 87 ? 3.696 -4.086 12.252 1.00 94.38 87 GLN A CA 1
ATOM 664 C C . GLN A 1 87 ? 3.720 -3.615 10.793 1.00 94.38 87 GLN A C 1
ATOM 666 O O . GLN A 1 87 ? 2.690 -3.311 10.195 1.00 94.38 87 GLN A O 1
ATOM 671 N N . LEU A 1 88 ? 4.923 -3.607 10.215 1.00 94.12 88 LEU A N 1
ATOM 672 C CA . LEU A 1 88 ? 5.165 -3.384 8.793 1.00 94.12 88 LEU A CA 1
ATOM 673 C C . LEU A 1 88 ? 5.970 -4.565 8.239 1.00 94.12 88 LEU A C 1
ATOM 675 O O . LEU A 1 88 ? 7.116 -4.772 8.642 1.00 94.12 88 LEU A O 1
ATOM 679 N N . ASN A 1 89 ? 5.388 -5.327 7.314 1.00 93.69 89 ASN A N 1
ATOM 680 C CA . ASN A 1 89 ? 6.069 -6.434 6.641 1.00 93.69 89 ASN A CA 1
ATOM 681 C C . ASN A 1 89 ? 6.543 -5.999 5.243 1.00 93.69 89 ASN A C 1
ATOM 683 O O . ASN A 1 89 ? 5.720 -5.688 4.385 1.00 93.69 89 ASN A O 1
ATOM 687 N N . VAL A 1 90 ? 7.863 -5.962 5.017 1.00 88.31 90 VAL A N 1
ATOM 688 C CA . VAL A 1 90 ? 8.488 -5.403 3.795 1.00 88.31 90 VAL A CA 1
ATOM 689 C C . VAL A 1 90 ? 9.247 -6.407 2.925 1.00 88.31 90 VAL A C 1
ATOM 691 O O . VAL A 1 90 ? 9.582 -6.084 1.793 1.00 88.31 90 VAL A O 1
ATOM 694 N N . TYR A 1 91 ? 9.517 -7.615 3.411 1.00 79.62 91 TYR A N 1
ATOM 695 C CA . TYR A 1 91 ? 10.208 -8.663 2.656 1.00 79.62 91 TYR A CA 1
ATOM 696 C C . TYR A 1 91 ? 9.704 -10.026 3.131 1.00 79.62 91 TYR A C 1
ATOM 698 O O . TYR A 1 91 ? 9.418 -10.179 4.319 1.00 79.62 91 TYR A O 1
ATOM 706 N N . PRO A 1 92 ? 9.624 -11.050 2.265 1.00 57.19 92 PRO A N 1
ATOM 707 C CA . PRO A 1 92 ? 9.504 -12.407 2.764 1.00 57.19 92 PRO A CA 1
ATOM 708 C C . PRO A 1 92 ? 10.775 -12.702 3.566 1.00 57.19 92 PRO A C 1
ATOM 710 O O . PRO A 1 92 ? 11.875 -12.634 3.021 1.00 57.19 92 PRO A O 1
ATOM 713 N N . ASN A 1 93 ? 10.598 -12.941 4.868 1.00 46.22 93 ASN A N 1
ATOM 714 C CA . ASN A 1 93 ? 11.632 -13.362 5.810 1.00 46.22 93 ASN A CA 1
ATOM 715 C C . ASN A 1 93 ? 12.679 -14.258 5.123 1.00 46.22 93 ASN A C 1
ATOM 7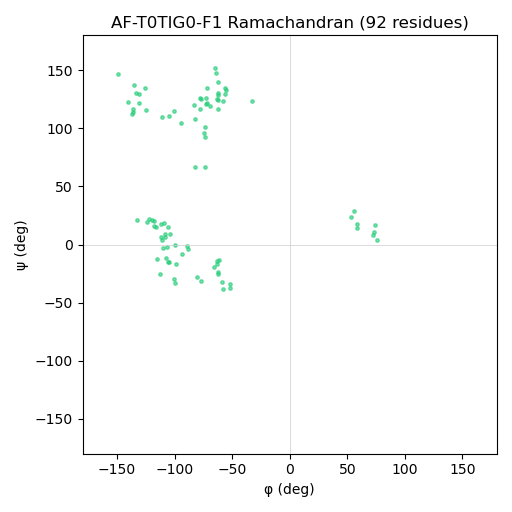17 O O . ASN A 1 93 ? 12.311 -15.278 4.533 1.00 46.22 93 ASN A O 1
ATOM 721 N N . CYS A 1 94 ? 13.954 -13.864 5.196 1.00 44.22 94 CYS A N 1
ATOM 722 C CA . CYS A 1 94 ? 15.063 -14.800 5.015 1.00 44.22 94 CYS A CA 1
ATOM 723 C C . CYS A 1 94 ? 14.989 -15.913 6.067 1.00 44.22 94 CYS A C 1
ATOM 725 O O . CYS A 1 94 ? 14.614 -15.600 7.222 1.00 44.22 94 CYS A O 1
#

Nearest PDB structures (foldseek):
  7fii-assembly1_R  TM=6.831E-01  e=2.978E+00  Homo sapiens
  8suf-assembly3_C  TM=4.742E-01  e=6.443E+00  Caenorhabditis elegans

Foldseek 3Di:
DCAQVAPCQDDDCVPVAQQQPAELASVQAQYQHQDDDPVPHDQVNHAYLANNHANNQNHQEDEPQVHDCPNHPYHHRNPHNNNNHNYYHHHDDD